Protein AF-A0A2W6D1G6-F1 (afdb_monomer_lite)

pLDDT: mean 94.5, std 4.75, range [60.38, 98.12]

Radius of gyration: 16.94 Å; chains: 1; bounding box: 41×34×47 Å

Foldseek 3Di:
DVVVVVVVQCVCDPDVPVSVVVCVVPVVVVLVPDDQQDWDQDPVGIDGVVVVPLVVLLVVQVVLCVVCVVVVHDRDRDPVSVVSNCVVQLVLCVVVVNNVLVVCCVVVNDNRPPPDDSD

Sequence (119 aa):
MVQRGRAAGAALGEDPMAALSALVVRVPERVRAAPATALVRTPFGTMTLEGYLPTRTLELTVHTCDLAAALGVSADAPQDAVADAFAVIGGLAAVQGTASAALLALTGRRPLPAGYSVL

Structure (mmCIF, N/CA/C/O backbone):
data_AF-A0A2W6D1G6-F1
#
_entry.id   AF-A0A2W6D1G6-F1
#
loop_
_atom_site.group_PDB
_atom_site.id
_atom_site.type_symbol
_atom_site.label_atom_id
_atom_site.label_alt_id
_atom_site.label_comp_id
_atom_site.label_asym_id
_atom_site.label_entity_id
_atom_site.label_seq_id
_atom_site.pdbx_PDB_ins_code
_atom_site.Cartn_x
_atom_site.Cartn_y
_atom_site.Cartn_z
_atom_site.occupancy
_atom_site.B_iso_or_equiv
_atom_site.auth_seq_id
_atom_site.auth_comp_id
_atom_site.auth_asym_id
_atom_site.auth_atom_id
_atom_site.pdbx_PDB_model_num
ATOM 1 N N . MET A 1 1 ? -11.855 6.087 -13.449 1.00 60.38 1 MET A N 1
ATOM 2 C CA . MET A 1 1 ? -10.779 5.104 -13.173 1.00 60.38 1 MET A CA 1
ATOM 3 C C . MET A 1 1 ? -10.773 3.942 -14.163 1.00 60.38 1 MET A C 1
ATOM 5 O O . MET A 1 1 ? -9.714 3.679 -14.715 1.00 60.38 1 MET A O 1
ATOM 9 N N . VAL A 1 2 ? -11.925 3.334 -14.484 1.00 76.88 2 VAL A N 1
ATOM 10 C CA . VAL A 1 2 ? -12.042 2.208 -15.443 1.00 76.88 2 VAL A CA 1
ATOM 11 C C . VAL A 1 2 ? -11.316 2.448 -16.775 1.00 76.88 2 VAL A C 1
ATOM 13 O O . VAL A 1 2 ? -10.517 1.617 -17.197 1.00 76.88 2 VAL A O 1
ATOM 16 N N . GLN A 1 3 ? -11.513 3.609 -17.410 1.00 82.19 3 GLN A N 1
ATOM 17 C CA . GLN A 1 3 ? -10.854 3.910 -18.688 1.00 82.19 3 GLN A CA 1
ATOM 18 C C . GLN A 1 3 ? -9.326 4.034 -18.567 1.00 82.19 3 GLN A C 1
ATOM 20 O O . GLN A 1 3 ? -8.606 3.619 -19.469 1.00 82.19 3 GLN A O 1
ATOM 25 N N . ARG A 1 4 ? -8.823 4.554 -17.437 1.00 81.12 4 ARG A N 1
ATOM 26 C CA . ARG A 1 4 ? -7.380 4.616 -17.154 1.00 81.12 4 ARG A CA 1
ATOM 27 C C . ARG A 1 4 ? -6.793 3.218 -16.959 1.00 81.12 4 ARG A C 1
ATOM 29 O O . ARG A 1 4 ? -5.725 2.955 -17.490 1.00 81.12 4 ARG A O 1
ATOM 36 N N . GLY A 1 5 ? -7.500 2.332 -16.254 1.00 81.88 5 GLY A N 1
ATOM 37 C CA . GLY A 1 5 ? -7.090 0.933 -16.090 1.00 81.88 5 GLY A CA 1
ATOM 38 C C . GLY A 1 5 ? -7.026 0.190 -17.425 1.00 81.88 5 GLY A C 1
ATOM 39 O O . GLY A 1 5 ? -6.023 -0.448 -17.724 1.00 81.88 5 GLY A O 1
ATOM 40 N N . ARG A 1 6 ? -8.043 0.359 -18.282 1.00 88.56 6 ARG A N 1
ATOM 41 C CA . ARG A 1 6 ? -8.045 -0.209 -19.642 1.00 88.56 6 ARG A CA 1
ATOM 42 C C . ARG A 1 6 ? -6.902 0.324 -20.502 1.00 88.56 6 ARG A C 1
ATOM 44 O O . ARG A 1 6 ? -6.228 -0.459 -21.158 1.00 88.56 6 ARG A O 1
ATOM 51 N N . ALA A 1 7 ? -6.661 1.634 -20.473 1.00 90.44 7 ALA A N 1
ATOM 52 C CA . ALA A 1 7 ? -5.556 2.242 -21.208 1.00 90.44 7 ALA A CA 1
ATOM 53 C C . ALA A 1 7 ? -4.186 1.757 -20.704 1.00 90.44 7 ALA A C 1
ATOM 55 O O . ALA A 1 7 ? -3.310 1.472 -21.512 1.00 90.44 7 ALA A O 1
ATOM 56 N N . ALA A 1 8 ? -4.011 1.620 -19.385 1.00 86.31 8 ALA A N 1
ATOM 57 C CA . ALA A 1 8 ? -2.785 1.087 -18.796 1.00 86.31 8 ALA A CA 1
ATOM 58 C C . ALA A 1 8 ? -2.553 -0.381 -19.181 1.00 86.31 8 ALA A C 1
ATOM 60 O O . ALA A 1 8 ? -1.432 -0.737 -19.522 1.00 86.31 8 ALA A O 1
ATOM 61 N N . GLY A 1 9 ? -3.608 -1.204 -19.187 1.00 88.31 9 GLY A N 1
ATOM 62 C CA . GLY A 1 9 ? -3.536 -2.585 -19.668 1.00 88.31 9 GLY A CA 1
ATOM 63 C C . GLY A 1 9 ? -3.160 -2.663 -21.148 1.00 88.31 9 GLY A C 1
ATOM 64 O O . GLY A 1 9 ? -2.239 -3.386 -21.504 1.00 88.31 9 GLY A O 1
ATOM 65 N N . ALA A 1 10 ? -3.799 -1.858 -22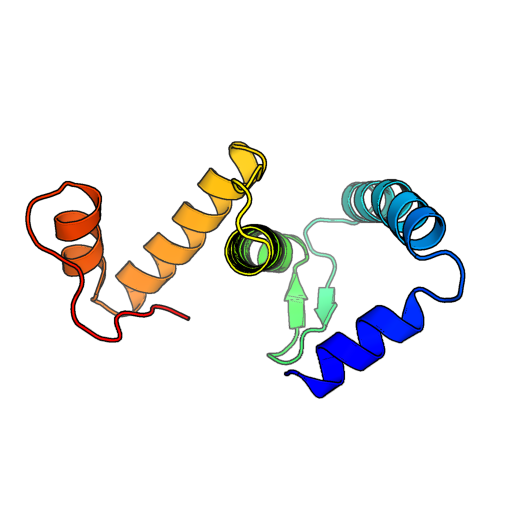.002 1.00 91.88 10 ALA A N 1
ATOM 66 C CA . ALA A 1 10 ? -3.464 -1.791 -23.426 1.00 91.88 10 ALA A CA 1
ATOM 67 C C . ALA A 1 10 ? -2.016 -1.325 -23.675 1.00 91.88 10 ALA A C 1
ATOM 69 O O . ALA A 1 10 ? -1.359 -1.806 -24.593 1.00 91.88 10 ALA A O 1
ATOM 70 N N . ALA A 1 11 ? -1.490 -0.423 -22.840 1.00 91.81 11 ALA A N 1
ATOM 71 C CA . ALA A 1 11 ? -0.114 0.063 -22.938 1.00 91.81 11 ALA A CA 1
ATOM 72 C C . ALA A 1 11 ? 0.954 -1.001 -22.616 1.00 91.81 11 ALA A C 1
ATOM 74 O O . ALA A 1 11 ? 2.129 -0.766 -22.896 1.00 91.81 11 ALA A O 1
ATOM 75 N N . LEU A 1 12 ? 0.575 -2.156 -22.052 1.00 91.25 12 LEU A N 1
ATOM 76 C CA . LEU A 1 12 ? 1.485 -3.292 -21.869 1.00 91.25 12 LEU A CA 1
ATOM 77 C C . LEU A 1 12 ? 1.799 -4.016 -23.192 1.00 91.25 12 LEU A C 1
ATOM 79 O O . LEU A 1 12 ? 2.784 -4.746 -23.256 1.00 91.25 12 LEU A O 1
ATOM 83 N N . GLY A 1 13 ? 1.024 -3.760 -24.252 1.00 94.56 13 GLY A N 1
ATOM 84 C CA . GLY A 1 13 ? 1.261 -4.296 -25.592 1.00 94.56 13 GLY A CA 1
ATOM 85 C C . GLY A 1 13 ? 0.903 -5.776 -25.745 1.00 94.56 13 GLY A C 1
ATOM 86 O O . GLY A 1 13 ? 0.173 -6.342 -24.934 1.00 94.56 13 GLY A O 1
ATOM 87 N N . GLU A 1 14 ? 1.420 -6.384 -26.814 1.00 94.69 14 GLU A N 1
ATOM 88 C CA . GLU A 1 14 ? 1.121 -7.772 -27.214 1.00 94.69 14 GLU A CA 1
ATOM 89 C C . GLU A 1 14 ? 1.707 -8.827 -26.261 1.00 94.69 14 GLU A C 1
ATOM 91 O O . GLU A 1 14 ? 1.188 -9.938 -26.184 1.00 94.69 14 GLU A O 1
ATOM 96 N N . ASP A 1 15 ? 2.757 -8.482 -25.503 1.00 95.75 15 ASP A N 1
ATOM 97 C CA . ASP A 1 15 ? 3.332 -9.340 -24.457 1.00 95.75 15 ASP A CA 1
ATOM 98 C C . ASP A 1 15 ? 3.340 -8.620 -23.093 1.00 95.75 15 ASP A C 1
ATOM 100 O O . ASP A 1 15 ? 4.355 -8.044 -22.673 1.00 95.75 15 ASP A O 1
ATOM 104 N N . PRO A 1 16 ? 2.201 -8.640 -22.372 1.00 93.94 16 PRO A N 1
ATOM 105 C CA . PRO A 1 16 ? 2.083 -7.968 -21.086 1.00 93.94 16 PRO A CA 1
ATOM 106 C C . PRO A 1 16 ? 3.011 -8.522 -20.007 1.00 93.94 16 PRO A C 1
ATOM 108 O O . PRO A 1 16 ? 3.425 -7.779 -19.114 1.00 93.94 16 PRO A O 1
ATOM 111 N N . MET A 1 17 ? 3.350 -9.813 -20.081 1.00 94.56 17 MET A N 1
ATOM 112 C CA . MET A 1 17 ? 4.215 -10.454 -19.095 1.00 94.56 17 MET A CA 1
ATOM 113 C C . MET A 1 17 ? 5.656 -9.993 -19.263 1.00 94.56 17 MET A C 1
ATOM 115 O O . MET A 1 17 ? 6.270 -9.589 -18.277 1.00 94.56 17 MET A O 1
ATOM 119 N N . ALA A 1 18 ? 6.173 -9.947 -20.493 1.00 95.50 18 ALA A N 1
ATOM 120 C CA . ALA A 1 18 ? 7.496 -9.388 -20.749 1.00 95.50 18 ALA A CA 1
ATOM 121 C C . ALA A 1 18 ? 7.578 -7.907 -20.343 1.00 95.50 18 ALA A C 1
ATOM 123 O O . ALA A 1 18 ? 8.551 -7.489 -19.705 1.00 95.50 18 ALA A O 1
ATOM 124 N N . ALA A 1 19 ? 6.540 -7.118 -20.647 1.00 95.19 19 ALA A N 1
ATOM 125 C CA . ALA A 1 19 ? 6.469 -5.716 -20.243 1.00 95.19 19 ALA A CA 1
ATOM 126 C C . ALA A 1 19 ? 6.505 -5.556 -18.712 1.00 95.19 19 ALA A C 1
ATOM 128 O O . ALA A 1 19 ? 7.253 -4.723 -18.188 1.00 95.19 19 ALA A O 1
ATOM 129 N N . LEU A 1 20 ? 5.745 -6.378 -17.982 1.00 92.25 20 LEU A N 1
ATOM 130 C CA . LEU A 1 20 ? 5.724 -6.365 -16.522 1.00 92.25 20 LEU A CA 1
ATOM 131 C C . LEU A 1 20 ? 7.061 -6.822 -15.924 1.00 92.25 20 LEU A C 1
ATOM 133 O O . LEU A 1 20 ? 7.589 -6.145 -15.043 1.00 92.25 20 LEU A O 1
ATOM 137 N N . SER A 1 21 ? 7.654 -7.908 -16.424 1.00 94.31 21 SER A N 1
ATOM 138 C CA . SER A 1 21 ? 8.969 -8.380 -15.974 1.00 94.31 21 SER A CA 1
ATOM 139 C C . SER A 1 21 ? 10.046 -7.308 -16.153 1.00 94.31 21 SER A C 1
ATOM 141 O O . SER A 1 21 ? 10.843 -7.070 -15.245 1.00 94.31 21 SER A O 1
ATOM 143 N N . ALA A 1 22 ? 10.028 -6.581 -17.274 1.00 94.81 22 ALA A N 1
ATOM 144 C CA . ALA A 1 22 ? 10.935 -5.458 -17.495 1.00 94.81 22 ALA A CA 1
ATOM 145 C C . ALA A 1 22 ? 10.715 -4.312 -16.488 1.00 94.81 22 ALA A C 1
ATOM 147 O O . ALA A 1 22 ? 11.679 -3.682 -16.042 1.00 94.81 22 ALA A O 1
ATOM 148 N N . LEU A 1 23 ? 9.463 -4.032 -16.100 1.00 93.69 23 LEU A N 1
ATOM 149 C CA . LEU A 1 23 ? 9.147 -3.034 -15.072 1.00 93.69 23 LEU A CA 1
ATOM 150 C C . LEU A 1 23 ? 9.657 -3.447 -13.691 1.00 93.69 23 LEU A C 1
ATOM 152 O O . LEU A 1 23 ? 10.282 -2.623 -13.019 1.00 93.69 23 LEU A O 1
ATOM 156 N N . VAL A 1 24 ? 9.426 -4.701 -13.298 1.00 92.50 24 VAL A N 1
ATOM 157 C CA . VAL A 1 24 ? 9.821 -5.252 -11.992 1.00 92.50 24 VAL A CA 1
ATOM 158 C C . VAL A 1 24 ? 11.336 -5.207 -11.796 1.00 92.50 24 VAL A C 1
ATOM 160 O O . VAL A 1 24 ? 11.791 -4.945 -10.691 1.00 92.50 24 VAL A O 1
ATOM 163 N N . VAL A 1 25 ? 12.126 -5.373 -12.859 1.00 94.69 25 VAL A N 1
ATOM 164 C CA . VAL A 1 25 ? 13.589 -5.222 -12.784 1.00 94.69 25 VAL A CA 1
ATOM 165 C C . VAL A 1 25 ? 13.998 -3.747 -12.762 1.00 94.69 25 VAL A C 1
ATOM 167 O O . VAL A 1 25 ? 14.789 -3.315 -11.929 1.00 94.69 25 VAL A O 1
ATOM 170 N N . ARG A 1 26 ? 13.458 -2.935 -13.673 1.00 96.12 26 ARG A N 1
ATOM 171 C CA . ARG A 1 26 ? 13.939 -1.566 -13.913 1.00 96.12 26 ARG A CA 1
ATOM 172 C C . ARG A 1 26 ? 13.559 -0.567 -12.821 1.00 96.12 26 ARG A C 1
ATOM 174 O O . ARG A 1 26 ? 14.311 0.371 -12.562 1.00 96.12 26 ARG A O 1
ATOM 181 N N . VAL A 1 27 ? 12.354 -0.675 -12.263 1.00 95.31 27 VAL A N 1
ATOM 182 C CA . VAL A 1 27 ? 11.823 0.335 -11.332 1.00 95.31 27 VAL A CA 1
ATOM 183 C C . VAL A 1 27 ? 12.572 0.323 -9.994 1.00 95.31 27 VAL A C 1
ATOM 185 O O . VAL A 1 27 ? 13.019 1.401 -9.598 1.00 95.31 27 VAL A O 1
ATOM 188 N N . PRO A 1 28 ? 12.799 -0.829 -9.332 1.00 94.44 28 PRO A N 1
ATOM 189 C CA . PRO A 1 28 ? 13.560 -0.868 -8.085 1.00 94.44 28 PRO A CA 1
ATOM 190 C C . PRO A 1 28 ? 14.983 -0.315 -8.222 1.00 94.44 28 PRO A C 1
ATOM 192 O O . PRO A 1 28 ? 15.427 0.418 -7.342 1.00 94.44 28 PRO A O 1
ATOM 195 N N . GLU A 1 29 ? 15.672 -0.585 -9.338 1.00 96.50 29 GLU A N 1
ATOM 196 C CA . GLU A 1 29 ? 16.998 -0.007 -9.616 1.00 96.50 29 GLU A CA 1
ATOM 197 C C . GLU A 1 29 ? 16.961 1.525 -9.644 1.00 96.50 29 GLU A C 1
ATOM 199 O O . GLU A 1 29 ? 17.785 2.193 -9.021 1.00 96.50 29 GLU A O 1
ATOM 204 N N . ARG A 1 30 ? 15.962 2.107 -10.318 1.00 96.38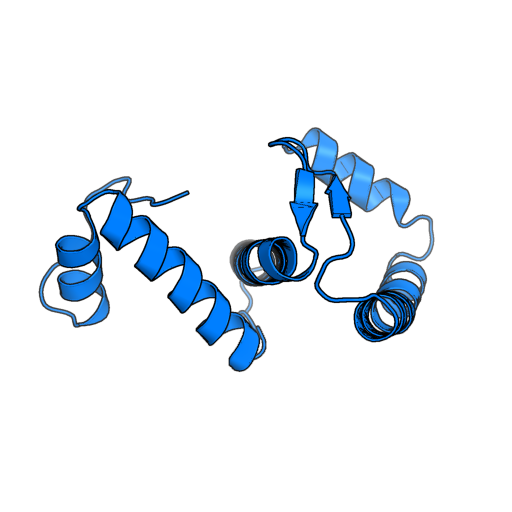 30 ARG A N 1
ATOM 205 C CA . ARG A 1 30 ? 15.802 3.567 -10.381 1.00 96.38 30 ARG A CA 1
ATOM 206 C C . ARG A 1 30 ? 15.461 4.181 -9.033 1.00 96.38 30 ARG A C 1
ATOM 208 O O . ARG A 1 30 ? 15.956 5.262 -8.736 1.00 96.38 30 ARG A O 1
ATOM 215 N N . VAL A 1 31 ? 14.624 3.511 -8.245 1.00 96.31 31 VAL A N 1
ATOM 216 C CA . VAL A 1 31 ? 14.279 3.967 -6.894 1.00 96.31 31 VAL A CA 1
ATOM 217 C C . VAL A 1 31 ? 15.524 3.964 -6.011 1.00 96.31 31 VAL A C 1
ATOM 219 O O . VAL A 1 31 ? 15.798 4.966 -5.363 1.00 96.31 31 VAL A O 1
ATOM 222 N N . ARG A 1 32 ? 16.324 2.889 -6.044 1.00 96.19 32 ARG A N 1
ATOM 223 C CA . ARG A 1 32 ? 17.563 2.779 -5.258 1.00 96.19 32 ARG A CA 1
ATOM 224 C C . ARG A 1 32 ? 18.633 3.795 -5.659 1.00 96.19 32 ARG A C 1
ATOM 226 O O . ARG A 1 32 ? 19.393 4.235 -4.805 1.00 96.19 32 ARG A O 1
ATOM 233 N N . ALA A 1 33 ? 18.695 4.171 -6.933 1.00 97.19 33 ALA A N 1
ATOM 234 C CA . ALA A 1 33 ? 19.651 5.162 -7.426 1.00 97.19 33 ALA A CA 1
ATOM 235 C C . ALA A 1 33 ? 19.247 6.622 -7.137 1.00 97.19 33 ALA A C 1
ATOM 237 O O . ALA A 1 33 ? 20.078 7.521 -7.264 1.00 97.19 33 ALA A O 1
ATOM 238 N N . ALA A 1 34 ? 17.983 6.884 -6.799 1.00 97.69 34 ALA A N 1
ATOM 239 C CA . ALA A 1 34 ? 17.482 8.235 -6.581 1.00 97.69 34 ALA A CA 1
ATOM 240 C C . ALA A 1 34 ? 17.668 8.682 -5.118 1.00 97.69 34 ALA A C 1
ATOM 242 O O . ALA A 1 34 ? 17.467 7.886 -4.200 1.00 97.69 34 ALA A O 1
ATOM 243 N N . PRO A 1 35 ? 18.004 9.961 -4.861 1.00 97.88 35 PRO A N 1
ATOM 244 C CA . PRO A 1 35 ? 18.031 10.473 -3.498 1.00 97.88 35 PRO A CA 1
ATOM 245 C C . PRO A 1 35 ? 16.612 10.524 -2.917 1.00 97.88 35 PRO A C 1
ATOM 247 O O . PRO A 1 35 ? 15.654 10.838 -3.623 1.00 97.88 35 PRO A O 1
ATOM 250 N N . ALA A 1 36 ? 16.486 10.309 -1.606 1.00 97.44 36 ALA A N 1
ATOM 251 C CA . ALA A 1 36 ? 15.215 10.387 -0.876 1.00 97.44 36 ALA A CA 1
ATOM 252 C C . ALA A 1 36 ? 14.476 11.727 -1.084 1.00 97.44 36 ALA A C 1
ATOM 254 O O . ALA A 1 36 ? 13.247 11.778 -1.138 1.00 97.44 36 ALA A O 1
ATOM 255 N N . THR A 1 37 ? 15.231 12.811 -1.279 1.00 98.06 37 THR A N 1
ATOM 256 C CA . THR A 1 37 ? 14.727 14.170 -1.519 1.00 98.06 37 THR A CA 1
ATOM 257 C C . THR A 1 37 ? 14.339 14.451 -2.972 1.00 98.06 37 THR A C 1
ATOM 259 O O . THR A 1 37 ? 13.852 15.546 -3.261 1.00 98.06 37 THR A O 1
ATOM 262 N N . ALA A 1 38 ? 14.533 13.501 -3.898 1.00 97.94 38 ALA A N 1
ATOM 263 C CA . ALA A 1 38 ? 14.130 13.665 -5.292 1.00 97.94 38 ALA A CA 1
ATOM 264 C C . ALA A 1 38 ? 12.640 14.012 -5.379 1.00 97.94 38 ALA A C 1
ATOM 266 O O . ALA A 1 38 ? 11.818 13.419 -4.689 1.00 97.94 38 ALA A O 1
ATOM 267 N N . LEU A 1 39 ? 12.279 14.968 -6.231 1.00 97.94 39 LEU A N 1
ATOM 268 C CA . LEU A 1 39 ? 10.897 15.421 -6.342 1.00 97.94 39 LEU A CA 1
ATOM 269 C C . LEU A 1 39 ? 10.096 14.533 -7.299 1.00 97.94 39 LEU A C 1
ATOM 271 O O . LEU A 1 39 ? 10.469 14.347 -8.458 1.00 97.94 39 LEU A O 1
ATOM 275 N N . VAL A 1 40 ? 8.954 14.043 -6.826 1.00 96.81 40 VAL A N 1
ATOM 276 C CA . VAL A 1 40 ? 7.984 13.256 -7.587 1.00 96.81 40 VAL A CA 1
ATOM 277 C C . VAL A 1 40 ? 6.734 14.099 -7.813 1.00 96.81 40 VAL A C 1
ATOM 279 O O . VAL A 1 40 ? 6.092 14.556 -6.866 1.00 96.81 40 VAL A O 1
ATOM 282 N N . ARG A 1 41 ? 6.370 14.305 -9.083 1.00 95.88 41 ARG A N 1
ATOM 283 C CA . ARG A 1 41 ? 5.099 14.937 -9.460 1.00 95.88 41 ARG A CA 1
ATOM 284 C C . ARG A 1 41 ? 3.973 13.912 -9.412 1.00 95.88 41 ARG A C 1
ATOM 286 O O . ARG A 1 41 ? 4.020 12.902 -10.109 1.00 95.88 41 ARG A O 1
ATOM 293 N N . THR A 1 42 ? 2.931 14.230 -8.662 1.00 90.81 42 THR A N 1
ATOM 294 C CA . THR A 1 42 ? 1.697 13.448 -8.556 1.00 90.81 42 THR A CA 1
ATOM 295 C C . THR A 1 42 ? 0.501 14.297 -9.006 1.00 90.81 42 THR A C 1
ATOM 297 O O . THR A 1 42 ? 0.624 15.521 -9.125 1.00 90.81 42 THR A O 1
ATOM 300 N N . PRO A 1 43 ? -0.680 13.696 -9.238 1.00 88.69 43 PRO A N 1
ATOM 301 C CA . PRO A 1 43 ? -1.908 14.458 -9.473 1.00 88.69 43 PRO A CA 1
ATOM 302 C C . PRO A 1 43 ? -2.278 15.425 -8.336 1.00 88.69 43 PRO A C 1
ATOM 304 O O . PRO A 1 43 ? -2.994 16.389 -8.579 1.00 88.69 43 PRO A O 1
ATOM 307 N N . PHE A 1 44 ? -1.782 15.184 -7.118 1.00 87.44 44 PHE A N 1
ATOM 308 C CA . PHE A 1 44 ? -2.081 15.970 -5.918 1.00 87.44 44 PHE A CA 1
ATOM 309 C C . PHE A 1 44 ? -0.987 16.992 -5.573 1.00 87.44 44 PHE A C 1
ATOM 311 O O . PHE A 1 44 ? -1.016 17.599 -4.508 1.00 87.44 44 PHE A O 1
ATOM 318 N N . GLY A 1 45 ? -0.017 17.189 -6.470 1.00 94.00 45 GLY A N 1
ATOM 319 C CA . GLY A 1 45 ? 1.120 18.083 -6.269 1.00 94.00 45 GLY A CA 1
ATOM 320 C C . GLY A 1 45 ? 2.454 17.344 -6.254 1.00 94.00 45 GLY A C 1
ATOM 321 O O . GLY A 1 45 ? 2.557 16.184 -6.662 1.00 94.00 45 GLY A O 1
ATOM 322 N N . THR A 1 46 ? 3.496 18.038 -5.814 1.00 96.50 46 THR A N 1
ATOM 323 C CA . THR A 1 46 ? 4.864 17.512 -5.773 1.00 96.50 46 THR A CA 1
ATOM 324 C C . THR A 1 46 ? 5.242 17.149 -4.343 1.00 96.50 46 THR A C 1
ATOM 326 O O . THR A 1 46 ? 4.972 17.918 -3.425 1.00 96.50 46 THR A O 1
ATOM 329 N N . MET A 1 47 ? 5.903 16.010 -4.164 1.00 96.56 47 MET A N 1
ATOM 330 C CA . MET A 1 47 ? 6.446 15.557 -2.879 1.00 96.56 47 MET A CA 1
ATOM 331 C C . MET A 1 47 ? 7.833 14.941 -3.071 1.00 96.56 47 MET A C 1
ATOM 333 O O . MET A 1 47 ? 8.240 14.679 -4.204 1.00 96.56 47 MET A O 1
ATOM 337 N N . THR A 1 48 ? 8.578 14.731 -1.988 1.00 98.12 48 THR A N 1
ATOM 338 C 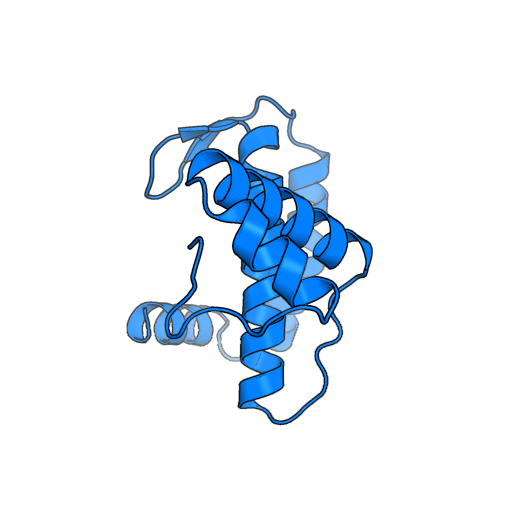CA . THR A 1 48 ? 9.846 13.990 -2.045 1.00 98.12 48 THR A CA 1
ATOM 339 C C . THR A 1 48 ? 9.593 12.516 -2.361 1.00 98.12 48 THR A C 1
ATOM 341 O O . THR A 1 48 ? 8.497 12.000 -2.137 1.00 98.12 48 THR A O 1
ATOM 344 N N . LEU A 1 49 ? 10.608 11.817 -2.863 1.00 97.69 49 LEU A N 1
ATOM 345 C CA . LEU A 1 49 ? 10.543 10.388 -3.140 1.00 97.69 49 LEU A CA 1
ATOM 346 C C . LEU A 1 49 ? 10.250 9.604 -1.857 1.00 97.69 49 LEU A C 1
ATOM 348 O O . LEU A 1 49 ? 9.417 8.705 -1.874 1.00 97.69 49 LEU A O 1
ATOM 352 N N . GLU A 1 50 ? 10.860 10.002 -0.742 1.00 97.06 50 GLU A N 1
ATOM 353 C CA . GLU A 1 50 ? 10.566 9.457 0.586 1.00 97.06 50 GLU A CA 1
ATOM 354 C C . GLU A 1 50 ? 9.100 9.643 0.996 1.00 97.06 50 GLU A C 1
ATOM 356 O O . GLU A 1 50 ? 8.493 8.709 1.503 1.00 97.06 50 GLU A O 1
ATOM 361 N N . GLY A 1 51 ? 8.500 10.810 0.735 1.00 95.31 51 GLY A N 1
ATOM 362 C CA . GLY A 1 51 ? 7.076 11.026 1.005 1.00 95.31 51 GLY A CA 1
ATOM 363 C C . GLY A 1 51 ? 6.161 10.248 0.052 1.00 95.31 51 GLY A C 1
ATOM 364 O O . GLY A 1 51 ? 5.069 9.831 0.429 1.00 95.31 51 GLY A O 1
ATOM 365 N N . TYR A 1 52 ? 6.617 10.022 -1.180 1.00 96.25 52 TYR A N 1
ATOM 366 C CA . TYR A 1 52 ? 5.862 9.328 -2.219 1.00 96.25 52 TYR A CA 1
ATOM 367 C C . TYR A 1 52 ? 5.801 7.812 -2.016 1.00 96.25 52 TYR A C 1
ATOM 369 O O . TYR A 1 52 ? 4.731 7.218 -2.165 1.00 96.25 52 TYR A O 1
ATOM 377 N N . LEU A 1 53 ? 6.928 7.172 -1.697 1.00 96.25 53 LEU A N 1
ATOM 378 C CA . LEU A 1 53 ? 7.033 5.710 -1.680 1.00 96.25 53 LEU A CA 1
ATOM 379 C C . LEU A 1 53 ? 6.015 5.026 -0.751 1.00 96.25 53 LEU A C 1
ATOM 381 O O . LEU A 1 53 ? 5.355 4.112 -1.240 1.00 96.25 53 LEU A O 1
ATOM 385 N N . PRO A 1 54 ? 5.775 5.474 0.500 1.00 95.50 54 PRO A N 1
ATOM 386 C CA . PRO A 1 54 ? 4.760 4.865 1.362 1.00 95.50 54 PRO A CA 1
ATOM 387 C C . PRO A 1 54 ? 3.359 4.890 0.740 1.00 95.50 54 PRO A C 1
ATOM 389 O O . PRO A 1 54 ? 2.640 3.892 0.775 1.00 95.50 54 PRO A O 1
ATOM 392 N N . THR A 1 55 ? 2.982 6.002 0.096 1.00 94.31 55 THR A N 1
ATOM 393 C CA . THR A 1 55 ? 1.684 6.108 -0.595 1.00 94.31 55 THR A CA 1
ATOM 394 C C . THR A 1 55 ? 1.600 5.153 -1.781 1.00 94.31 55 THR A C 1
ATOM 396 O O . THR A 1 55 ? 0.566 4.526 -2.005 1.00 94.31 55 THR A O 1
ATOM 399 N N . ARG A 1 56 ? 2.706 4.972 -2.510 1.00 95.38 56 ARG A N 1
ATOM 400 C CA . ARG A 1 56 ? 2.748 4.079 -3.664 1.00 95.38 56 ARG A CA 1
ATOM 401 C C . ARG A 1 56 ? 2.739 2.607 -3.258 1.00 95.38 56 ARG A C 1
ATOM 403 O O . ARG A 1 56 ? 2.102 1.805 -3.938 1.00 95.38 56 ARG A O 1
ATOM 410 N N . THR A 1 57 ? 3.409 2.263 -2.162 1.00 96.50 57 THR A N 1
ATOM 411 C CA . THR A 1 57 ? 3.356 0.927 -1.562 1.00 96.50 57 THR A CA 1
ATOM 412 C C . THR A 1 57 ? 1.927 0.600 -1.140 1.00 96.50 57 THR A C 1
ATOM 414 O O . THR A 1 57 ? 1.409 -0.435 -1.549 1.00 96.50 57 THR A O 1
ATOM 417 N N . LEU A 1 58 ? 1.249 1.514 -0.433 1.00 96.88 58 LEU A N 1
ATOM 418 C CA . LEU A 1 58 ? -0.167 1.369 -0.085 1.00 96.88 58 LEU A CA 1
ATOM 419 C C . LEU A 1 58 ? -1.043 1.097 -1.320 1.00 96.88 58 LEU A C 1
ATOM 421 O O . LEU A 1 58 ? -1.788 0.119 -1.332 1.00 96.88 58 LEU A O 1
ATOM 425 N N . GLU A 1 59 ? -0.944 1.932 -2.361 1.00 95.06 59 GLU A N 1
ATOM 426 C CA . GLU A 1 59 ? -1.732 1.776 -3.593 1.00 95.06 59 GLU A CA 1
ATOM 427 C C . GLU A 1 59 ? -1.526 0.400 -4.245 1.00 95.06 59 GLU A C 1
ATOM 429 O O . GLU A 1 59 ? -2.492 -0.267 -4.615 1.00 95.06 59 GLU A O 1
ATOM 434 N N . LEU A 1 60 ? -0.271 -0.041 -4.392 1.00 94.75 60 LEU A N 1
ATOM 435 C CA . LEU A 1 60 ? 0.048 -1.321 -5.027 1.00 94.75 60 LEU A CA 1
ATOM 436 C C . LEU A 1 60 ? -0.425 -2.513 -4.191 1.00 94.75 60 LEU A C 1
ATOM 438 O O . LEU A 1 60 ? -0.959 -3.470 -4.755 1.00 94.75 60 LEU A O 1
ATOM 442 N N . THR A 1 61 ? -0.276 -2.451 -2.867 1.00 97.19 61 THR A N 1
ATOM 443 C CA . THR A 1 61 ? -0.771 -3.482 -1.947 1.00 97.19 61 THR A CA 1
ATOM 444 C C . THR A 1 61 ? -2.292 -3.607 -2.041 1.00 97.19 61 THR A C 1
ATOM 446 O O . THR A 1 61 ? -2.798 -4.703 -2.273 1.00 97.19 61 THR A O 1
ATOM 449 N N . VAL A 1 62 ? -3.030 -2.494 -1.943 1.00 96.12 62 VAL A N 1
ATOM 450 C CA . VAL A 1 62 ? -4.502 -2.499 -2.028 1.00 96.12 62 VAL A CA 1
ATOM 451 C C . VAL A 1 62 ? -4.973 -3.012 -3.385 1.00 96.12 62 VAL A C 1
ATOM 453 O O . VAL A 1 62 ? -5.815 -3.902 -3.435 1.00 96.12 62 VAL A O 1
ATOM 456 N N . HIS A 1 63 ? -4.388 -2.543 -4.487 1.00 93.75 63 HIS A N 1
ATOM 457 C CA . HIS A 1 63 ? -4.791 -2.998 -5.819 1.00 93.75 63 HIS A CA 1
ATOM 458 C C . HIS A 1 63 ? -4.440 -4.461 -6.103 1.00 93.75 63 HIS A C 1
ATOM 460 O O . HIS A 1 63 ? -5.135 -5.114 -6.881 1.00 93.75 63 HIS A O 1
ATOM 466 N N . THR A 1 64 ? -3.401 -4.998 -5.462 1.00 94.19 64 THR A N 1
ATOM 467 C CA . THR A 1 64 ? -3.115 -6.438 -5.496 1.00 94.19 64 THR A CA 1
ATOM 468 C C . THR A 1 64 ? -4.229 -7.218 -4.800 1.00 94.19 64 THR A C 1
ATOM 470 O O . THR A 1 64 ? -4.724 -8.200 -5.354 1.00 94.19 64 THR A O 1
ATOM 473 N N . CYS A 1 65 ? -4.685 -6.753 -3.633 1.00 96.19 65 CYS A N 1
ATOM 474 C CA . CYS A 1 65 ? -5.828 -7.336 -2.932 1.00 96.19 65 CYS A CA 1
ATOM 475 C C . CYS A 1 65 ? -7.127 -7.229 -3.747 1.00 96.19 65 CYS A C 1
ATOM 477 O O . CYS A 1 65 ? -7.846 -8.221 -3.864 1.00 96.19 65 CYS A O 1
ATOM 479 N N . ASP A 1 66 ? -7.400 -6.069 -4.355 1.00 94.81 66 ASP A N 1
ATOM 480 C CA . ASP A 1 66 ? -8.571 -5.851 -5.215 1.00 94.81 66 ASP A CA 1
ATOM 481 C C . ASP A 1 66 ? -8.581 -6.831 -6.395 1.00 94.81 66 ASP A C 1
ATOM 483 O O . ASP A 1 66 ? -9.603 -7.450 -6.695 1.00 94.81 66 ASP A O 1
ATOM 487 N N . LEU A 1 67 ? -7.432 -6.991 -7.063 1.00 92.75 67 LEU A N 1
ATOM 488 C CA . LEU A 1 67 ? -7.291 -7.893 -8.201 1.00 92.75 67 LEU A CA 1
ATOM 489 C C . LEU A 1 67 ? -7.480 -9.354 -7.783 1.00 92.75 67 LEU A C 1
ATOM 491 O O . LEU A 1 67 ? -8.209 -10.086 -8.448 1.00 92.75 67 LEU A O 1
ATOM 495 N N . ALA A 1 68 ? -6.864 -9.771 -6.676 1.00 96.44 68 ALA A N 1
ATOM 496 C CA . ALA A 1 68 ? -7.012 -11.123 -6.150 1.00 96.44 68 ALA A CA 1
ATOM 497 C C . ALA A 1 68 ? -8.478 -11.436 -5.806 1.00 96.44 68 ALA A C 1
ATOM 499 O O . ALA A 1 68 ? -9.013 -12.455 -6.244 1.00 96.44 68 ALA A O 1
ATOM 500 N N . ALA A 1 69 ? -9.162 -10.509 -5.126 1.00 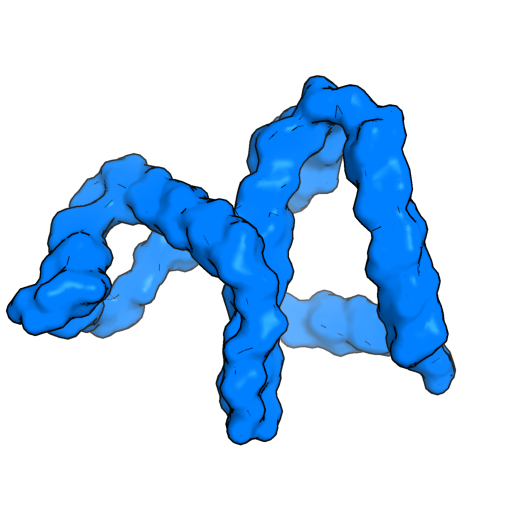96.75 69 ALA A N 1
ATOM 501 C CA . ALA A 1 69 ? -10.581 -10.628 -4.811 1.00 96.75 69 ALA A CA 1
ATOM 502 C C . ALA A 1 69 ? -11.450 -10.719 -6.076 1.00 96.75 69 ALA A C 1
ATOM 504 O O . ALA A 1 69 ? -12.330 -11.576 -6.155 1.00 96.75 69 ALA A O 1
ATOM 505 N N . ALA A 1 70 ? -11.180 -9.888 -7.090 1.00 95.81 70 ALA A N 1
ATOM 506 C CA . ALA A 1 70 ? -11.901 -9.915 -8.364 1.00 95.81 70 ALA A CA 1
ATOM 507 C C . ALA A 1 70 ? -11.697 -11.223 -9.149 1.00 95.81 70 ALA A C 1
ATOM 509 O O . ALA A 1 70 ? -12.583 -11.638 -9.895 1.00 95.81 70 ALA A O 1
ATOM 510 N N . LEU A 1 71 ? -10.544 -11.871 -8.977 1.00 96.00 71 LEU A N 1
ATOM 511 C CA . LEU A 1 71 ? -10.208 -13.15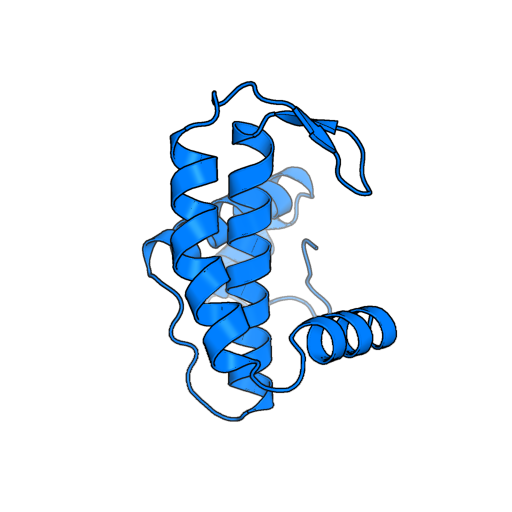4 -9.596 1.00 96.00 71 LEU A CA 1
ATOM 512 C C . LEU A 1 71 ? -10.631 -14.367 -8.751 1.00 96.00 71 LEU A C 1
ATOM 514 O O . LEU A 1 71 ? -10.515 -15.496 -9.221 1.00 96.00 71 LEU A O 1
ATOM 518 N N . GLY A 1 72 ? -11.115 -14.158 -7.522 1.00 97.38 72 GLY A N 1
ATOM 519 C CA . GLY A 1 72 ? -11.463 -15.242 -6.602 1.00 97.38 72 GLY A CA 1
ATOM 520 C C . GLY A 1 72 ? -10.253 -16.037 -6.101 1.00 97.38 72 GLY A C 1
ATOM 521 O O . GLY A 1 72 ? -10.388 -17.219 -5.790 1.00 97.38 72 GLY A O 1
ATOM 522 N N . VAL A 1 73 ? -9.075 -15.410 -6.035 1.00 97.00 73 VAL A N 1
ATOM 523 C CA . VAL A 1 73 ? -7.834 -16.014 -5.524 1.00 97.00 73 VAL A CA 1
ATOM 524 C C . VAL A 1 73 ? -7.376 -15.314 -4.246 1.00 97.00 73 VAL A C 1
ATOM 526 O O . VAL A 1 73 ? -7.763 -14.179 -3.965 1.00 97.00 73 VAL A O 1
ATOM 529 N N . SER A 1 74 ? -6.535 -15.980 -3.458 1.00 94.31 74 SER A N 1
ATOM 530 C CA . SER A 1 74 ? -5.911 -15.358 -2.288 1.00 94.31 74 SER A CA 1
ATOM 531 C C . SER A 1 74 ? -4.921 -14.277 -2.718 1.00 94.31 74 SER A C 1
ATOM 533 O O . SER A 1 74 ? -4.113 -14.495 -3.620 1.00 94.31 74 SER A O 1
ATOM 535 N N . ALA A 1 75 ? -4.961 -13.122 -2.054 1.00 93.44 75 ALA A N 1
ATOM 536 C CA . ALA A 1 75 ? -3.942 -12.097 -2.231 1.00 93.44 75 ALA A CA 1
ATOM 537 C C . ALA A 1 75 ? -2.609 -12.571 -1.632 1.00 93.44 75 ALA A C 1
ATOM 539 O O . ALA A 1 75 ? -2.581 -13.053 -0.501 1.00 93.44 75 ALA A O 1
ATOM 540 N N . ASP A 1 76 ? -1.521 -12.393 -2.379 1.00 91.88 76 ASP A N 1
ATOM 541 C CA . ASP A 1 76 ? -0.152 -12.716 -1.958 1.00 91.88 76 ASP A CA 1
ATOM 542 C C . ASP A 1 76 ? 0.716 -11.449 -2.006 1.00 91.88 76 ASP A C 1
ATOM 544 O O . ASP A 1 76 ? 1.618 -11.293 -2.829 1.00 91.88 76 ASP A O 1
ATOM 548 N N . ALA A 1 77 ? 0.350 -10.460 -1.185 1.00 92.56 77 ALA A N 1
ATOM 549 C CA . ALA A 1 77 ? 1.117 -9.227 -1.052 1.00 92.56 77 ALA A CA 1
ATOM 550 C C . ALA A 1 77 ? 2.293 -9.433 -0.073 1.00 92.56 77 ALA A C 1
ATOM 552 O O . ALA A 1 77 ? 2.092 -10.036 0.986 1.00 92.56 77 ALA A O 1
ATOM 553 N N . PRO A 1 78 ? 3.499 -8.901 -0.361 1.00 94.56 78 PRO A N 1
ATOM 554 C CA . PRO A 1 78 ? 4.640 -9.006 0.547 1.00 94.56 78 PRO A CA 1
ATOM 555 C C . PRO A 1 78 ? 4.324 -8.462 1.946 1.00 94.56 78 PRO A C 1
ATOM 557 O O . PRO A 1 78 ? 3.719 -7.398 2.073 1.00 94.56 78 PRO A O 1
ATOM 560 N N . GLN A 1 79 ? 4.776 -9.157 2.995 1.00 95.62 79 GLN A N 1
ATOM 561 C CA . GLN A 1 79 ? 4.464 -8.798 4.387 1.00 95.62 79 GLN A CA 1
ATOM 562 C C . GLN A 1 79 ? 4.879 -7.364 4.743 1.00 95.62 79 GLN A C 1
ATOM 564 O O . GLN A 1 79 ? 4.089 -6.636 5.342 1.00 95.62 79 GLN A O 1
ATOM 569 N N . ASP A 1 80 ? 6.064 -6.932 4.308 1.00 96.19 80 ASP A N 1
ATOM 570 C CA . ASP A 1 80 ? 6.551 -5.569 4.548 1.00 96.19 80 ASP A CA 1
ATOM 571 C C . ASP A 1 80 ? 5.655 -4.521 3.868 1.00 96.19 80 ASP A C 1
ATOM 573 O O . ASP A 1 80 ? 5.309 -3.504 4.463 1.00 96.19 80 ASP A O 1
ATOM 577 N N . ALA A 1 81 ? 5.174 -4.809 2.654 1.00 96.19 81 ALA A N 1
ATOM 578 C CA . ALA A 1 81 ? 4.271 -3.921 1.925 1.00 96.19 81 ALA A CA 1
ATOM 579 C C . ALA A 1 81 ? 2.879 -3.835 2.577 1.00 96.19 81 ALA A C 1
ATOM 581 O O . ALA A 1 81 ? 2.222 -2.793 2.509 1.00 96.19 81 ALA A O 1
ATOM 582 N N . VAL A 1 82 ? 2.426 -4.917 3.220 1.00 96.94 82 VAL A N 1
ATOM 583 C CA . VAL A 1 82 ? 1.206 -4.923 4.040 1.00 96.94 82 VAL A CA 1
ATOM 584 C C . VAL A 1 82 ? 1.408 -4.076 5.298 1.00 96.94 82 VAL A C 1
ATOM 586 O O . VAL A 1 82 ? 0.552 -3.250 5.611 1.00 96.94 82 VAL A O 1
ATOM 589 N N . ALA A 1 83 ? 2.535 -4.232 5.995 1.00 96.94 83 ALA A N 1
ATOM 590 C CA . ALA A 1 83 ? 2.846 -3.451 7.191 1.00 96.94 83 ALA A CA 1
ATOM 591 C C . ALA A 1 83 ? 2.912 -1.942 6.894 1.00 96.94 83 ALA A C 1
ATOM 593 O O . ALA A 1 83 ? 2.259 -1.153 7.581 1.00 96.94 83 ALA A O 1
ATOM 594 N N . ASP A 1 84 ? 3.611 -1.549 5.826 1.00 96.69 84 ASP A N 1
ATOM 595 C CA . ASP A 1 84 ? 3.702 -0.155 5.376 1.00 96.69 84 ASP A CA 1
ATOM 596 C C . ASP A 1 84 ? 2.327 0.420 5.011 1.00 96.69 84 ASP A C 1
ATOM 598 O O . ASP A 1 84 ? 1.978 1.536 5.408 1.00 96.69 84 ASP A O 1
ATOM 602 N N . ALA A 1 85 ? 1.503 -0.357 4.300 1.00 97.31 85 ALA A N 1
ATOM 603 C CA . ALA A 1 85 ? 0.139 0.040 3.966 1.00 97.31 85 ALA A CA 1
ATOM 604 C C . ALA A 1 85 ? -0.701 0.302 5.229 1.00 97.31 85 ALA A C 1
ATOM 606 O O . ALA A 1 85 ? -1.392 1.321 5.314 1.00 97.31 85 ALA A O 1
ATOM 607 N N . PHE A 1 86 ? -0.607 -0.570 6.239 1.00 96.75 86 PHE A N 1
ATOM 608 C CA . PHE A 1 86 ? -1.289 -0.377 7.520 1.00 96.75 86 PHE A CA 1
ATOM 609 C C . PHE A 1 86 ? -0.789 0.853 8.279 1.00 96.75 86 PHE A C 1
ATOM 611 O O . PHE A 1 86 ? -1.604 1.544 8.893 1.00 96.75 86 PHE A O 1
ATOM 618 N N . ALA A 1 87 ? 0.509 1.164 8.224 1.00 96.88 87 ALA A N 1
ATOM 619 C CA . ALA A 1 87 ? 1.053 2.367 8.847 1.00 96.88 87 ALA A CA 1
ATOM 620 C C . ALA A 1 87 ? 0.446 3.641 8.234 1.00 96.88 87 ALA A C 1
ATOM 622 O O . ALA A 1 87 ? -0.005 4.527 8.966 1.00 96.88 87 ALA A O 1
ATOM 623 N N . VAL A 1 88 ? 0.347 3.706 6.900 1.00 97.31 88 VAL A N 1
ATOM 624 C CA . VAL A 1 88 ? -0.279 4.840 6.200 1.00 97.31 88 VAL A CA 1
ATOM 625 C C . VAL A 1 88 ? -1.777 4.930 6.515 1.00 97.31 88 VAL A C 1
ATOM 627 O O . VAL A 1 88 ? -2.253 5.993 6.913 1.00 97.31 88 VAL A O 1
ATOM 630 N N . ILE A 1 89 ? -2.522 3.823 6.403 1.00 97.56 89 ILE A N 1
ATOM 631 C CA . ILE A 1 89 ? -3.965 3.768 6.709 1.00 97.56 89 ILE A CA 1
ATOM 632 C C . ILE A 1 89 ? -4.238 4.181 8.161 1.00 97.56 89 ILE A C 1
ATOM 634 O O . ILE A 1 89 ? -5.147 4.969 8.421 1.00 97.56 89 ILE A O 1
ATOM 638 N N . GLY A 1 90 ? -3.447 3.677 9.111 1.00 97.31 90 GLY A N 1
ATOM 639 C CA . GLY A 1 90 ? -3.568 4.013 10.527 1.00 97.31 90 GLY A CA 1
ATOM 640 C C . GLY A 1 90 ? -3.297 5.493 10.797 1.00 97.31 90 GLY A C 1
ATOM 641 O O . GLY A 1 90 ? -4.055 6.129 11.530 1.00 97.31 90 GLY A O 1
ATOM 642 N N . GLY A 1 91 ? -2.272 6.061 10.154 1.00 97.06 91 GLY A N 1
ATOM 643 C CA . GLY A 1 91 ? -1.982 7.495 10.205 1.00 97.06 91 GLY A CA 1
ATOM 644 C C . GLY A 1 91 ? -3.138 8.345 9.670 1.00 97.06 91 GLY A C 1
ATOM 645 O O . GLY A 1 91 ? -3.562 9.293 10.332 1.00 97.06 91 GLY A O 1
ATOM 646 N N . LEU A 1 92 ? -3.712 7.969 8.522 1.00 96.94 92 LEU A N 1
ATOM 647 C CA . LEU A 1 92 ? -4.887 8.639 7.953 1.00 96.94 92 LEU A CA 1
ATOM 648 C C . LEU A 1 92 ? -6.097 8.558 8.890 1.00 96.94 92 LEU A C 1
ATOM 650 O O . LEU A 1 92 ? -6.727 9.578 9.166 1.00 96.94 92 LEU A O 1
ATOM 654 N N . ALA A 1 93 ? -6.383 7.376 9.441 1.00 97.56 93 ALA A N 1
ATOM 655 C CA . ALA A 1 93 ? -7.467 7.183 10.400 1.00 97.56 93 ALA A CA 1
ATOM 656 C C . ALA A 1 93 ? -7.293 8.060 11.650 1.00 97.56 93 ALA A C 1
ATOM 658 O O . ALA A 1 93 ? -8.270 8.589 12.184 1.00 97.56 93 ALA A O 1
ATOM 659 N N . ALA A 1 94 ? -6.055 8.222 12.129 1.00 97.69 94 ALA A N 1
ATOM 660 C CA . ALA A 1 94 ? -5.747 9.061 13.282 1.00 97.69 94 ALA A CA 1
ATOM 661 C C . ALA A 1 94 ? -5.996 10.544 12.981 1.00 97.69 94 ALA A C 1
ATOM 663 O O . ALA A 1 94 ? -6.706 11.203 13.739 1.00 97.69 94 ALA A O 1
ATOM 664 N N . VAL A 1 95 ? -5.490 11.048 11.849 1.00 97.38 95 VAL A N 1
ATOM 665 C CA . VAL A 1 95 ? -5.690 12.443 11.415 1.00 97.38 95 VAL A CA 1
ATOM 666 C C . VAL A 1 95 ? -7.171 12.760 11.186 1.00 97.38 95 VAL A C 1
ATOM 668 O O . VAL A 1 95 ? -7.627 13.847 11.529 1.00 97.38 95 VAL A O 1
ATOM 671 N N . GLN A 1 96 ? -7.940 11.807 10.658 1.00 96.50 96 GLN A N 1
ATOM 672 C CA . GLN A 1 96 ? -9.379 11.959 10.419 1.00 96.50 96 GLN A CA 1
ATOM 673 C C . GLN A 1 96 ? -10.237 11.757 11.684 1.00 96.50 96 GLN A C 1
ATOM 675 O O . GLN A 1 96 ? -11.454 11.925 11.632 1.00 96.50 96 GLN A O 1
ATOM 680 N N . GLY A 1 97 ? -9.643 11.372 12.821 1.00 96.69 97 GLY A N 1
ATOM 681 C CA . GLY A 1 97 ? -10.368 11.118 14.072 1.00 96.69 97 GLY A CA 1
ATOM 682 C C . GLY A 1 97 ? -11.185 9.819 14.085 1.00 96.69 97 GLY A C 1
ATOM 683 O O . GLY A 1 97 ? -12.054 9.642 14.938 1.00 96.69 97 GLY A O 1
ATOM 684 N N . THR A 1 98 ? -10.919 8.890 13.164 1.00 96.31 98 THR A N 1
ATOM 685 C CA . THR A 1 98 ? -11.676 7.637 13.001 1.00 96.31 98 THR A CA 1
ATOM 686 C C . THR A 1 98 ? -10.911 6.387 13.454 1.00 96.31 98 THR A C 1
ATOM 688 O O . THR A 1 98 ? -11.471 5.286 13.443 1.00 96.31 98 THR A O 1
ATOM 691 N N . ALA A 1 99 ? -9.663 6.536 13.918 1.00 96.12 99 ALA A N 1
ATOM 692 C CA . ALA A 1 99 ? -8.797 5.431 14.344 1.00 96.12 99 ALA A CA 1
ATOM 693 C C . ALA A 1 99 ? -9.425 4.517 15.408 1.00 96.12 99 ALA A C 1
ATOM 695 O O . ALA A 1 99 ? -9.270 3.300 15.339 1.00 96.12 99 ALA A O 1
ATOM 696 N N . SER A 1 100 ? -10.186 5.063 16.361 1.00 96.50 100 SER A N 1
ATOM 697 C CA . SER A 1 100 ? -10.847 4.260 17.400 1.00 96.50 100 SER A CA 1
ATOM 698 C C . SER A 1 100 ? -11.831 3.237 16.822 1.00 96.50 100 SER A C 1
ATOM 700 O O . SER A 1 100 ? -11.953 2.136 17.358 1.00 96.50 100 SER A O 1
ATOM 702 N N . ALA A 1 101 ? -12.521 3.565 15.723 1.00 95.50 101 ALA A N 1
ATOM 703 C CA . ALA A 1 101 ? -13.419 2.626 15.052 1.00 95.50 101 ALA A CA 1
ATOM 704 C C . ALA A 1 101 ? -12.631 1.489 14.383 1.00 95.50 101 ALA A C 1
ATOM 706 O O . ALA A 1 101 ? -12.971 0.322 14.581 1.00 95.50 101 ALA A O 1
ATOM 707 N N . ALA A 1 102 ? -11.542 1.818 13.678 1.00 95.94 102 ALA A N 1
ATOM 708 C CA . ALA A 1 102 ? -10.648 0.827 13.082 1.00 95.94 102 ALA A CA 1
ATOM 709 C C . ALA A 1 102 ? -10.018 -0.094 14.134 1.00 95.94 102 ALA A C 1
ATOM 711 O O . ALA A 1 102 ? -10.057 -1.310 13.979 1.00 95.94 102 ALA A O 1
ATOM 712 N N . LEU A 1 103 ? -9.511 0.457 15.241 1.00 97.06 103 LEU A N 1
ATOM 713 C CA . LEU A 1 103 ? -8.918 -0.328 16.326 1.00 97.06 103 LEU A CA 1
ATOM 714 C C . LEU A 1 103 ? -9.915 -1.326 16.913 1.00 97.06 103 LEU A C 1
ATOM 716 O O . LEU A 1 103 ? -9.580 -2.494 17.091 1.00 97.06 103 LEU A O 1
ATOM 720 N N . LEU A 1 104 ? -11.149 -0.897 17.189 1.00 97.75 104 LEU A N 1
ATOM 721 C CA . LEU A 1 104 ? -12.181 -1.787 17.724 1.00 97.75 104 LEU A CA 1
ATOM 722 C C . LEU A 1 104 ? -12.569 -2.886 16.729 1.00 97.75 104 LEU A C 1
ATOM 724 O O . LEU A 1 104 ? -12.849 -4.001 17.164 1.00 97.75 104 LEU A O 1
ATOM 728 N N . ALA A 1 105 ? -12.535 -2.610 15.426 1.00 97.12 105 ALA A N 1
ATOM 729 C CA . ALA A 1 105 ? -12.816 -3.608 14.400 1.00 97.12 105 ALA A CA 1
ATOM 730 C C . ALA A 1 105 ? -11.689 -4.606 14.182 1.00 97.12 105 ALA A C 1
ATOM 732 O O . ALA A 1 105 ? -11.918 -5.810 14.275 1.00 97.12 105 ALA A O 1
ATOM 733 N N . LEU A 1 106 ? -10.462 -4.127 13.989 1.00 95.75 106 LEU A N 1
ATOM 734 C CA . LEU A 1 106 ? -9.292 -4.976 13.753 1.00 95.75 106 LEU A CA 1
ATOM 735 C C . LEU A 1 106 ? -8.935 -5.857 14.957 1.00 95.75 106 LEU A C 1
ATOM 737 O O . LEU A 1 106 ? -8.167 -6.803 14.833 1.00 95.75 106 LEU A O 1
ATOM 741 N N . THR A 1 107 ? -9.514 -5.570 16.122 1.00 97.19 107 THR A N 1
ATOM 742 C CA . THR A 1 107 ? -9.354 -6.368 17.340 1.00 97.19 107 THR A CA 1
ATOM 743 C C . THR A 1 107 ? -10.624 -7.113 17.763 1.00 97.19 107 THR A C 1
ATOM 745 O O . THR A 1 107 ? -10.701 -7.613 18.885 1.00 97.19 107 THR A O 1
ATOM 748 N N . GLY A 1 108 ? -11.633 -7.180 16.890 1.00 97.38 108 GLY A N 1
ATOM 749 C CA . GLY A 1 108 ? -12.822 -8.014 17.078 1.00 97.38 108 GLY A CA 1
ATOM 750 C C . GLY A 1 108 ? -13.840 -7.504 18.102 1.00 97.38 108 GLY A C 1
ATOM 751 O O . GLY A 1 108 ? -14.728 -8.255 18.492 1.00 97.38 108 GLY A O 1
ATOM 752 N N . ARG A 1 109 ? -13.749 -6.246 18.556 1.00 98.12 109 ARG A N 1
ATOM 753 C CA . ARG A 1 109 ? -14.707 -5.672 19.517 1.00 98.12 109 ARG A CA 1
ATOM 754 C C . ARG A 1 109 ? -16.008 -5.212 18.866 1.00 98.12 109 ARG A C 1
ATOM 756 O O . ARG A 1 109 ? -17.057 -5.326 19.491 1.00 98.12 109 ARG A O 1
ATOM 763 N N . ARG A 1 110 ? -15.953 -4.629 17.664 1.00 96.38 110 ARG A N 1
ATOM 764 C CA . ARG A 1 110 ? -17.129 -4.114 16.930 1.00 96.38 110 ARG A CA 1
ATOM 765 C C . ARG A 1 110 ? -16.871 -4.126 15.424 1.00 96.38 110 ARG A C 1
ATOM 767 O O . ARG A 1 110 ? -15.743 -3.854 15.052 1.00 96.38 110 ARG A O 1
ATOM 774 N N . PRO A 1 111 ? -17.861 -4.361 14.550 1.00 96.75 111 PRO A N 1
ATOM 775 C CA . PRO A 1 111 ? -17.650 -4.227 13.107 1.00 96.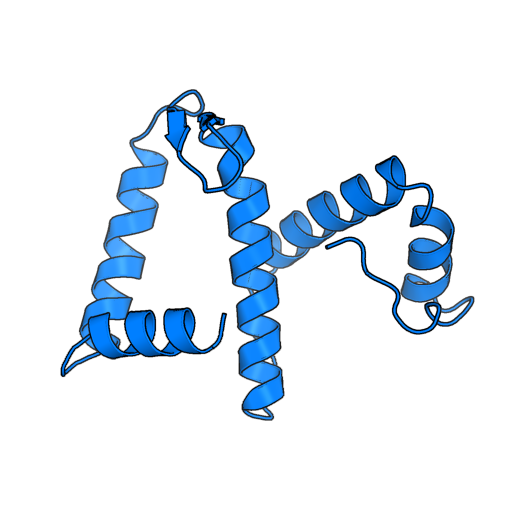75 111 PRO A CA 1
ATOM 776 C C . PRO A 1 111 ? -17.298 -2.780 12.715 1.00 96.75 111 PRO A C 1
ATOM 778 O O . PRO A 1 111 ? -17.620 -1.834 13.442 1.00 96.75 111 PRO A O 1
ATOM 781 N N . LEU A 1 112 ? -16.672 -2.605 11.546 1.00 95.88 112 LEU A N 1
ATOM 782 C CA . LEU A 1 112 ? -16.518 -1.278 10.944 1.00 95.88 112 LEU A CA 1
ATOM 783 C C . LEU A 1 112 ? -17.898 -0.689 10.588 1.00 95.88 112 LEU A C 1
ATOM 785 O O . LEU A 1 112 ? -18.783 -1.438 10.162 1.00 95.88 112 LEU A O 1
ATOM 789 N N . PRO A 1 113 ? -18.096 0.636 10.724 1.00 92.94 113 PRO A N 1
ATOM 790 C CA . PRO A 1 113 ? -19.289 1.305 10.213 1.00 92.94 113 PRO A CA 1
ATOM 791 C C . PRO A 1 113 ? -19.492 1.053 8.713 1.00 92.94 113 PRO A C 1
ATOM 793 O O . PRO A 1 113 ? -18.528 0.934 7.955 1.00 92.94 113 PRO A O 1
ATOM 796 N N . ALA A 1 114 ? -20.749 1.017 8.265 1.00 94.62 114 ALA A N 1
ATOM 797 C CA . ALA A 1 114 ? -21.054 0.911 6.841 1.00 94.62 114 ALA A CA 1
ATOM 798 C C . ALA A 1 114 ? -20.434 2.089 6.070 1.00 94.62 114 ALA A C 1
ATOM 800 O O . ALA A 1 114 ? -20.580 3.242 6.473 1.00 94.62 114 ALA A O 1
ATOM 801 N N . GLY A 1 115 ? -19.735 1.788 4.972 1.00 92.81 115 GLY A N 1
ATOM 802 C CA . GLY A 1 115 ? -19.045 2.797 4.164 1.00 92.81 115 GLY A CA 1
ATOM 803 C C . GLY A 1 115 ? -17.767 3.366 4.790 1.00 92.81 115 GLY A C 1
ATOM 804 O O . GLY A 1 115 ? -17.276 4.382 4.308 1.00 92.81 115 GLY A O 1
ATOM 805 N N . TYR A 1 116 ? -17.225 2.750 5.848 1.00 95.19 116 TYR A N 1
ATOM 806 C CA . TYR A 1 116 ? -15.953 3.177 6.430 1.00 95.19 116 TYR A CA 1
ATOM 807 C C . TYR A 1 116 ? -14.824 3.135 5.389 1.00 95.19 116 TYR A C 1
ATOM 809 O O . TYR A 1 116 ? -14.528 2.084 4.824 1.00 95.19 116 TYR A O 1
ATOM 817 N N . SER A 1 117 ? -14.174 4.278 5.188 1.00 94.62 117 SER A N 1
ATOM 818 C CA . SER A 1 117 ? -12.962 4.440 4.390 1.00 94.62 117 SER A CA 1
ATOM 819 C C . SER A 1 117 ? -12.103 5.525 5.029 1.00 94.62 117 SER A C 1
ATOM 821 O O . SER A 1 117 ? -12.623 6.426 5.687 1.00 94.62 117 SER A O 1
ATOM 823 N N . VAL A 1 118 ? -10.793 5.437 4.818 1.00 94.31 118 VAL A N 1
ATOM 824 C CA . VAL A 1 118 ? -9.847 6.534 5.082 1.00 94.31 118 VAL A CA 1
ATOM 825 C C . VAL A 1 118 ? -9.200 7.056 3.794 1.00 94.31 118 VAL A C 1
ATOM 827 O O . VAL A 1 118 ? -8.359 7.953 3.866 1.00 94.31 118 VAL A O 1
ATOM 830 N N . LEU A 1 119 ? -9.591 6.480 2.649 1.00 89.94 119 LEU A N 1
ATOM 831 C CA . LEU A 1 119 ? -9.194 6.821 1.280 1.00 89.94 119 LEU A CA 1
ATOM 832 C C . LEU A 1 119 ? -10.365 7.438 0.512 1.00 89.94 119 LEU A C 1
ATOM 834 O O . LEU A 1 119 ? -11.520 7.023 0.788 1.00 89.94 119 LEU A O 1
#

Secondary structure (DSSP, 8-state):
-HHHHHHHHHTT-S-HHHHHHHHHHHHHHHHHHS-TT-EEEETTEEEEHHHHHHHHHHHHHHHHHHHHHHHTS-----HHHHHHHHHHHHHHHHHTT-HHHHHHHHTTSSPPPTT----